Protein AF-A0A2W4X260-F1 (afdb_monomer)

Secondary structure (DSSP, 8-state):
--HHHHHHHHHT-SS-----HHHHHHHHHHHHHHHHHHHHHHHHHHHHHHHHHHHHHHHHHHHHGGG-HHHHHHHHHHHHHHHHHHHHHHHHHHHHHHTT-

Foldseek 3Di:
DDPVVVVVVCVPDPDNPPPPVVVVVVVVVVVVVVVCVVVVVVVCVVVVVVVVVVVVVVVVVVVVCVVQVVVVVVVVVVVVVVVVVVVVVVVVVVVVVVVVD

pLDDT: mean 76.61, std 10.88, range [45.03, 92.19]

Radius of gyration: 29.88 Å; Cα contacts (8 Å, |Δi|>4): 2; chains: 1; bounding box: 57×27×72 Å

Sequence (101 aa):
MDSEARLMRALGAKVAPARNPAFTLAVIRAAEQRRFKAATVLALLRTAGMAAAAAALVLPLLAWVPGNMAALEQGVVMAGAMLTLVGVARLMSQRVTVGAR

Structure (mmCIF, N/CA/C/O backbone):
data_AF-A0A2W4X260-F1
#
_entry.id   AF-A0A2W4X260-F1
#
loop_
_atom_site.group_PDB
_atom_site.id
_atom_site.type_symbol
_atom_site.label_atom_id
_atom_site.label_alt_id
_atom_site.label_comp_id
_atom_site.label_asym_id
_atom_site.label_entity_id
_atom_site.label_seq_id
_atom_site.pdbx_PDB_ins_code
_atom_site.Cartn_x
_atom_site.Cartn_y
_atom_site.Cartn_z
_atom_site.occupancy
_atom_site.B_iso_or_equiv
_atom_site.auth_seq_id
_atom_site.auth_comp_id
_atom_site.auth_asym_id
_atom_site.auth_atom_id
_atom_site.pdbx_PDB_model_num
ATOM 1 N N . MET A 1 1 ? -6.850 -3.677 40.421 1.00 47.25 1 MET A N 1
ATOM 2 C CA . MET A 1 1 ? -8.213 -3.110 40.558 1.00 47.25 1 MET A CA 1
ATOM 3 C C . MET A 1 1 ? -9.209 -4.191 40.202 1.00 47.25 1 MET A C 1
ATOM 5 O O . MET A 1 1 ? -9.323 -4.561 39.038 1.00 47.25 1 MET A O 1
ATOM 9 N N . ASP A 1 2 ? -9.864 -4.703 41.228 1.00 61.56 2 ASP A N 1
ATOM 10 C CA . ASP A 1 2 ? -10.593 -5.962 41.243 1.00 61.56 2 ASP A CA 1
ATOM 11 C C . ASP A 1 2 ? -11.845 -5.929 40.344 1.00 61.56 2 ASP A C 1
ATOM 13 O O . ASP A 1 2 ? -12.716 -5.057 40.464 1.00 61.56 2 ASP A O 1
ATOM 17 N N . SER A 1 3 ? -11.868 -6.800 39.339 1.00 71.19 3 SER A N 1
ATOM 18 C CA . SER A 1 3 ? -12.981 -6.965 38.395 1.00 71.19 3 SER A CA 1
ATOM 19 C C . SER A 1 3 ? -14.221 -7.523 39.086 1.00 71.19 3 SER A C 1
ATOM 21 O O . SER A 1 3 ? -15.339 -7.164 38.716 1.00 71.19 3 SER A O 1
ATOM 23 N N . GLU A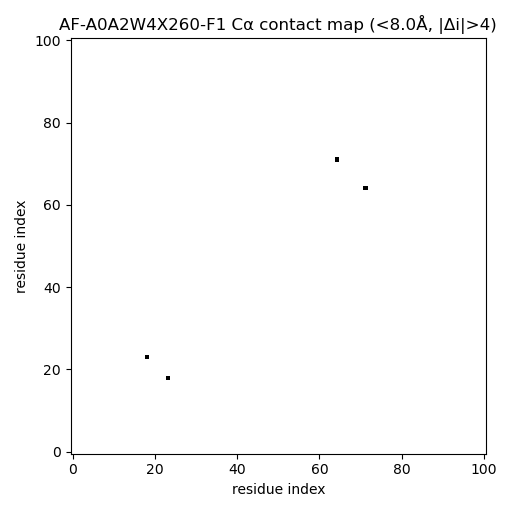 1 4 ? -14.019 -8.327 40.125 1.00 71.62 4 GLU A N 1
ATOM 24 C CA . GLU A 1 4 ? -15.076 -9.024 40.850 1.00 71.62 4 GLU A CA 1
ATOM 25 C C . GLU A 1 4 ? -15.844 -8.062 41.765 1.00 71.62 4 GLU A C 1
ATOM 27 O O . GLU A 1 4 ? -17.073 -7.983 41.715 1.00 71.62 4 GLU A O 1
ATOM 32 N N . ALA A 1 5 ? -15.122 -7.177 42.461 1.00 72.56 5 ALA A N 1
ATOM 33 C CA . ALA A 1 5 ? -15.718 -6.087 43.236 1.00 72.56 5 ALA A CA 1
ATOM 34 C C . ALA A 1 5 ? -16.545 -5.112 42.372 1.00 72.56 5 ALA A C 1
ATOM 36 O O . ALA A 1 5 ? -17.548 -4.561 42.831 1.00 72.56 5 ALA A O 1
ATOM 37 N N . ARG A 1 6 ? -16.153 -4.890 41.107 1.00 67.31 6 ARG A N 1
ATOM 38 C CA . ARG A 1 6 ? -16.921 -4.064 40.155 1.00 67.31 6 ARG A CA 1
ATOM 39 C C . ARG A 1 6 ? -18.175 -4.768 39.642 1.00 67.31 6 ARG A C 1
ATOM 41 O O . ARG A 1 6 ? -19.202 -4.107 39.501 1.00 67.31 6 ARG A O 1
ATOM 48 N N . LEU A 1 7 ? -18.103 -6.077 39.406 1.00 68.75 7 LEU A N 1
ATOM 49 C CA . LEU A 1 7 ? -19.239 -6.896 38.981 1.00 68.75 7 LEU A CA 1
ATOM 50 C C . LEU A 1 7 ? -20.325 -6.942 40.065 1.00 68.75 7 LEU A C 1
ATOM 52 O O . LEU A 1 7 ? -21.485 -6.653 39.784 1.00 68.75 7 LEU A O 1
ATOM 56 N N . MET A 1 8 ? -19.939 -7.195 41.317 1.00 67.69 8 MET A N 1
ATOM 57 C CA . MET A 1 8 ? -20.872 -7.251 42.451 1.00 67.69 8 MET A CA 1
ATOM 58 C C . MET A 1 8 ? -21.571 -5.906 42.702 1.00 67.69 8 MET A C 1
ATOM 60 O O . MET A 1 8 ? -22.762 -5.861 43.006 1.00 67.69 8 MET A O 1
ATOM 64 N N . ARG A 1 9 ? -20.864 -4.788 42.493 1.00 67.00 9 ARG A N 1
ATOM 65 C CA . ARG A 1 9 ? -21.434 -3.434 42.609 1.00 67.00 9 ARG A CA 1
ATOM 66 C C . ARG A 1 9 ? -22.404 -3.092 41.476 1.00 67.00 9 ARG A C 1
ATOM 68 O O . ARG A 1 9 ? -23.353 -2.349 41.701 1.00 67.00 9 ARG A O 1
ATOM 75 N N . ALA A 1 10 ? -22.168 -3.622 40.276 1.00 62.59 10 ALA A N 1
ATOM 76 C CA . ALA A 1 10 ? -23.056 -3.457 39.128 1.00 62.59 10 ALA A CA 1
ATOM 77 C C . ALA A 1 10 ? -24.318 -4.329 39.244 1.00 62.59 10 ALA A C 1
ATOM 79 O O . ALA A 1 10 ? -25.400 -3.876 38.882 1.00 62.59 10 ALA A O 1
ATOM 80 N N . LEU A 1 11 ? -24.191 -5.542 39.794 1.00 64.62 11 LEU A N 1
ATOM 81 C CA . LEU A 1 11 ? -25.313 -6.450 40.058 1.00 64.62 11 LEU A CA 1
ATOM 82 C C . LEU A 1 11 ? -26.203 -5.969 41.215 1.00 64.62 11 LEU A C 1
ATOM 84 O O . LEU A 1 11 ? -27.410 -6.182 41.183 1.00 64.62 11 LEU A O 1
ATOM 88 N N . GLY A 1 12 ? -25.630 -5.288 42.214 1.00 57.59 12 GLY A N 1
ATOM 89 C CA . GLY A 1 12 ? -26.372 -4.711 43.343 1.00 57.59 12 GLY A CA 1
ATOM 90 C C . GLY A 1 12 ? -27.049 -3.360 43.065 1.00 57.59 12 GLY A C 1
ATOM 91 O O . GLY A 1 12 ? -27.697 -2.805 43.954 1.00 57.59 12 GLY A O 1
ATOM 92 N N . ALA A 1 13 ? -26.898 -2.789 41.866 1.00 60.75 13 ALA A N 1
ATOM 93 C CA . ALA A 1 13 ? -27.484 -1.495 41.531 1.00 60.75 13 ALA A CA 1
ATOM 94 C C . ALA A 1 13 ? -29.004 -1.623 41.314 1.00 60.75 13 ALA A C 1
ATOM 96 O O . ALA A 1 13 ? -29.467 -2.233 40.355 1.00 60.75 13 ALA A O 1
ATOM 97 N N . LYS A 1 14 ? -29.790 -0.996 42.200 1.00 50.91 14 LYS A N 1
ATOM 98 C CA . LYS A 1 14 ? -31.269 -1.050 42.244 1.00 50.91 14 LYS A CA 1
ATOM 99 C C . LYS A 1 14 ? -31.975 -0.507 40.984 1.00 50.91 14 LYS A C 1
ATOM 101 O O . LYS A 1 14 ? -33.173 -0.702 40.821 1.00 50.91 14 LYS A O 1
ATOM 106 N N . VAL A 1 15 ? -31.253 0.189 40.107 1.00 50.81 15 VAL A N 1
ATOM 107 C CA . VAL A 1 15 ? -31.753 0.760 38.851 1.00 50.81 15 VAL A CA 1
ATOM 108 C C . VAL A 1 15 ? -30.709 0.468 37.780 1.00 50.81 15 VAL A C 1
ATOM 110 O O . VAL A 1 15 ? -29.544 0.831 37.955 1.00 50.81 15 VAL A O 1
ATOM 113 N N . ALA A 1 16 ? -31.109 -0.180 36.678 1.00 55.31 16 ALA A N 1
ATOM 114 C CA . ALA A 1 16 ? -30.254 -0.305 35.501 1.00 55.31 16 ALA A CA 1
ATOM 115 C C . ALA A 1 16 ? -29.793 1.110 35.121 1.00 55.31 16 ALA A C 1
ATOM 117 O O . ALA A 1 16 ? -30.667 1.962 34.935 1.00 55.31 16 ALA A O 1
ATOM 118 N N . PRO A 1 17 ? -28.476 1.401 35.072 1.00 57.81 17 PRO A N 1
ATOM 119 C CA . PRO A 1 17 ? -27.997 2.751 34.809 1.00 57.81 17 PRO A CA 1
ATOM 120 C C . PRO A 1 17 ? -28.700 3.236 33.549 1.00 57.81 17 PRO A C 1
ATOM 122 O O . PRO A 1 17 ? -28.612 2.578 32.509 1.00 57.81 17 PRO A O 1
ATOM 125 N N . ALA A 1 18 ? -29.496 4.305 33.696 1.00 58.41 18 ALA A N 1
ATOM 126 C CA . ALA A 1 18 ? -30.335 4.841 32.633 1.00 58.41 18 ALA A CA 1
ATOM 127 C C . ALA A 1 18 ? -29.508 4.856 31.352 1.00 58.41 18 ALA A C 1
ATOM 129 O O . ALA A 1 18 ? -28.355 5.287 31.415 1.00 58.41 18 ALA A O 1
ATOM 130 N N . ARG A 1 19 ? -30.055 4.325 30.245 1.00 58.69 19 ARG A N 1
ATOM 131 C CA . ARG A 1 19 ? -29.412 4.291 28.921 1.00 58.69 19 ARG A CA 1
ATOM 132 C C . ARG A 1 19 ? -28.928 5.699 28.593 1.00 58.69 19 ARG A C 1
ATOM 134 O O . ARG A 1 19 ? -29.667 6.486 28.019 1.00 58.69 19 ARG A O 1
ATOM 141 N N . ASN A 1 20 ? -27.721 6.032 29.025 1.00 67.00 20 ASN A N 1
ATOM 142 C CA . ASN A 1 20 ? -27.154 7.346 28.866 1.00 67.00 20 ASN A CA 1
ATOM 143 C C . ASN A 1 20 ? -26.406 7.273 27.542 1.00 67.00 20 ASN A C 1
ATOM 145 O O . ASN A 1 20 ? -25.317 6.689 27.498 1.00 67.00 20 ASN A O 1
ATOM 149 N N . PRO A 1 21 ? -26.985 7.811 26.456 1.00 72.12 21 PRO A N 1
ATOM 150 C CA . PRO A 1 21 ? -26.379 7.701 25.140 1.00 72.12 21 PRO A CA 1
ATOM 151 C C . PRO A 1 21 ? -24.985 8.334 25.124 1.00 72.12 21 PRO A C 1
ATOM 153 O O . PRO A 1 21 ? -24.117 7.846 24.409 1.00 72.12 21 PRO A O 1
ATOM 156 N N . ALA A 1 22 ? -24.716 9.343 25.964 1.00 72.19 22 ALA A N 1
ATOM 157 C CA . ALA A 1 22 ? -23.391 9.947 26.079 1.00 72.19 22 ALA A CA 1
ATOM 158 C C . ALA A 1 22 ? -22.354 8.974 26.665 1.00 72.19 22 ALA A C 1
ATOM 160 O O . ALA A 1 22 ? -21.222 8.930 26.187 1.00 72.19 22 ALA A O 1
ATOM 161 N N . PHE A 1 23 ? -22.737 8.148 27.645 1.00 73.81 23 PHE A N 1
ATOM 162 C CA . PHE A 1 23 ? -21.861 7.105 28.189 1.00 73.81 23 PHE A CA 1
ATOM 163 C C . PHE A 1 23 ? -21.606 6.003 27.156 1.00 73.81 23 PHE A C 1
ATOM 165 O O . PHE A 1 23 ? -20.459 5.616 26.935 1.00 73.81 23 PHE A O 1
ATOM 172 N N . THR A 1 24 ? -22.653 5.540 26.466 1.00 77.81 24 THR A N 1
ATOM 173 C CA . THR A 1 24 ? -22.519 4.534 25.402 1.00 77.81 24 THR A CA 1
ATOM 174 C C . THR A 1 24 ? -21.609 5.034 24.277 1.00 77.81 24 THR A C 1
ATOM 176 O O . THR A 1 24 ? -20.689 4.326 23.871 1.00 77.81 24 THR A O 1
ATOM 179 N N . LEU A 1 25 ? -21.796 6.278 23.826 1.00 81.56 25 LEU A N 1
ATOM 180 C CA . LEU A 1 25 ? -20.947 6.906 22.812 1.00 81.56 25 LEU A CA 1
ATOM 181 C C . LEU A 1 25 ? -19.502 7.082 23.292 1.00 81.56 25 LEU A C 1
ATOM 183 O O . LEU A 1 25 ? -18.577 6.868 22.511 1.00 81.56 25 LEU A O 1
ATOM 187 N N . ALA A 1 26 ? -19.285 7.430 24.562 1.00 77.56 26 ALA A N 1
ATOM 188 C CA . ALA A 1 26 ? -17.942 7.550 25.127 1.00 77.56 26 ALA A CA 1
ATOM 189 C C . ALA A 1 26 ? -17.206 6.199 25.154 1.00 77.56 26 ALA A C 1
ATOM 191 O O . ALA A 1 26 ? -16.029 6.135 24.794 1.00 77.56 26 ALA A O 1
ATOM 192 N N . VAL A 1 27 ? -17.897 5.112 25.512 1.00 81.12 27 VAL A N 1
ATOM 193 C CA . VAL A 1 27 ? -17.332 3.752 25.496 1.00 81.12 27 VAL A CA 1
ATOM 194 C C . VAL A 1 27 ? -17.012 3.303 24.068 1.00 81.12 27 VAL A C 1
ATOM 196 O O . VAL A 1 27 ? -15.924 2.774 23.829 1.00 81.12 27 VAL A O 1
ATOM 199 N N . ILE A 1 28 ? -17.910 3.558 23.111 1.00 81.25 28 ILE A N 1
ATOM 200 C CA . ILE A 1 28 ? -17.687 3.231 21.695 1.00 81.25 28 ILE A CA 1
ATOM 201 C C . ILE A 1 28 ? -16.489 4.013 21.146 1.00 81.25 28 ILE A C 1
ATOM 203 O O . ILE A 1 28 ? -15.576 3.401 20.595 1.00 81.25 28 ILE A O 1
ATOM 207 N N . ARG A 1 29 ? -16.418 5.332 21.380 1.00 80.25 29 ARG A N 1
ATOM 208 C CA . ARG A 1 29 ? -15.276 6.163 20.955 1.00 80.25 29 ARG A CA 1
ATOM 209 C C . ARG A 1 29 ? -13.959 5.685 21.561 1.00 80.25 29 ARG A C 1
ATOM 211 O O . ARG A 1 29 ? -12.947 5.631 20.866 1.00 80.25 29 ARG A O 1
ATOM 218 N N . ALA A 1 30 ? -13.957 5.306 22.838 1.00 77.88 30 ALA A N 1
ATOM 219 C CA . ALA A 1 30 ? -12.763 4.774 23.488 1.00 77.88 30 ALA A CA 1
ATOM 220 C C . ALA A 1 30 ? -12.323 3.427 22.881 1.00 77.88 30 ALA A C 1
ATOM 222 O O . ALA A 1 30 ? -11.124 3.180 22.720 1.00 77.88 30 ALA A O 1
ATOM 223 N N . ALA A 1 31 ? -13.273 2.562 22.515 1.00 79.19 31 ALA A N 1
ATOM 224 C CA . ALA A 1 31 ? -12.991 1.295 21.843 1.00 79.19 31 ALA A CA 1
ATOM 225 C C . ALA A 1 31 ? -12.487 1.499 20.401 1.00 79.19 31 ALA A C 1
ATOM 227 O O . ALA A 1 31 ? -11.520 0.851 19.989 1.00 79.19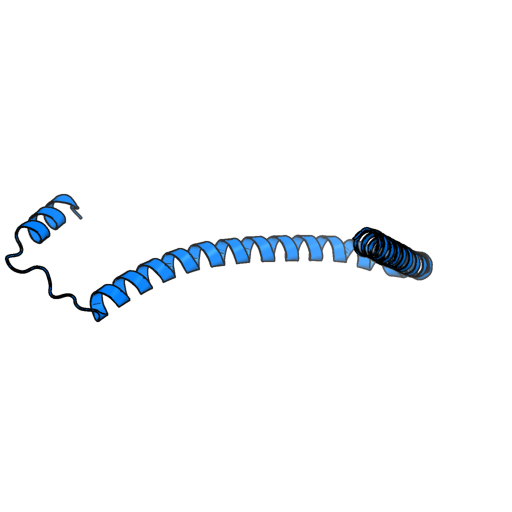 31 ALA A O 1
ATOM 228 N N . GLU A 1 32 ? -13.081 2.430 19.654 1.00 81.94 32 GLU A N 1
ATOM 229 C CA . GLU A 1 32 ? -12.657 2.792 18.298 1.00 81.94 32 GLU A CA 1
ATOM 230 C C . GLU A 1 32 ? -11.262 3.403 18.275 1.00 81.94 32 GLU A C 1
ATOM 232 O O . GLU A 1 32 ? -10.444 2.990 17.460 1.00 81.94 32 GLU A O 1
ATOM 237 N N . GLN A 1 33 ? -10.929 4.305 19.201 1.00 82.88 33 GLN A N 1
ATOM 238 C CA . GLN A 1 33 ? -9.586 4.887 19.272 1.00 82.88 33 GLN A CA 1
ATOM 239 C C . GLN A 1 33 ? -8.498 3.826 19.478 1.00 82.88 33 GLN A C 1
ATOM 241 O O . GLN A 1 33 ? -7.415 3.932 18.900 1.00 82.88 33 GLN A O 1
ATOM 246 N N . ARG A 1 34 ? -8.769 2.784 20.274 1.00 76.88 34 ARG A N 1
ATOM 247 C CA . ARG A 1 34 ? -7.824 1.671 20.470 1.00 76.88 34 ARG A CA 1
ATOM 248 C C . ARG A 1 34 ? -7.648 0.850 19.194 1.00 76.88 34 ARG A C 1
ATOM 250 O O . ARG A 1 34 ? -6.515 0.551 18.821 1.00 76.88 34 ARG A O 1
ATOM 257 N N . ARG A 1 35 ? -8.749 0.530 18.506 1.00 78.19 35 ARG A N 1
ATOM 258 C CA . ARG A 1 35 ? -8.719 -0.189 17.219 1.00 78.19 35 ARG A CA 1
ATOM 259 C C . ARG A 1 35 ? -8.021 0.625 16.132 1.00 78.19 35 ARG A C 1
ATOM 261 O O . ARG A 1 35 ? -7.178 0.089 15.420 1.00 78.19 35 ARG A O 1
ATOM 268 N N . PHE A 1 36 ? -8.316 1.920 16.058 1.00 82.44 36 PHE A N 1
ATOM 269 C CA . PHE A 1 36 ? -7.716 2.840 15.102 1.00 82.44 36 PHE A CA 1
ATOM 270 C C . PHE A 1 36 ? -6.213 2.965 15.328 1.00 82.44 36 PHE A C 1
ATOM 272 O O . PHE A 1 36 ? -5.454 2.841 14.379 1.00 82.44 36 PHE A O 1
ATOM 279 N N . LYS A 1 37 ? -5.746 3.111 16.576 1.00 85.88 37 LYS A N 1
ATOM 280 C CA . LYS A 1 37 ? -4.303 3.134 16.868 1.00 85.88 37 LYS A CA 1
ATOM 281 C C . LYS A 1 37 ? -3.590 1.875 16.370 1.00 85.88 37 LYS A C 1
ATOM 283 O O . LYS A 1 37 ? -2.564 1.995 15.712 1.00 85.88 37 LYS A O 1
ATOM 288 N N . ALA A 1 38 ? -4.138 0.689 16.636 1.00 82.94 38 ALA A N 1
ATOM 289 C CA . ALA A 1 38 ? -3.536 -0.565 16.180 1.00 82.94 38 ALA A CA 1
ATOM 290 C C . ALA A 1 38 ? -3.506 -0.676 14.643 1.00 82.94 38 ALA A C 1
ATOM 292 O O . ALA A 1 38 ? -2.471 -1.012 14.067 1.00 82.94 38 ALA A O 1
ATOM 293 N N . ALA A 1 39 ? -4.616 -0.340 13.978 1.00 81.31 39 ALA A N 1
ATOM 294 C CA . ALA A 1 39 ? -4.708 -0.360 12.519 1.00 81.31 39 ALA A CA 1
ATOM 295 C C . ALA A 1 39 ? -3.766 0.664 11.864 1.00 81.31 39 ALA A C 1
ATOM 297 O O . ALA A 1 39 ? -3.075 0.341 10.901 1.00 81.31 39 ALA A O 1
ATOM 298 N N . THR A 1 40 ? -3.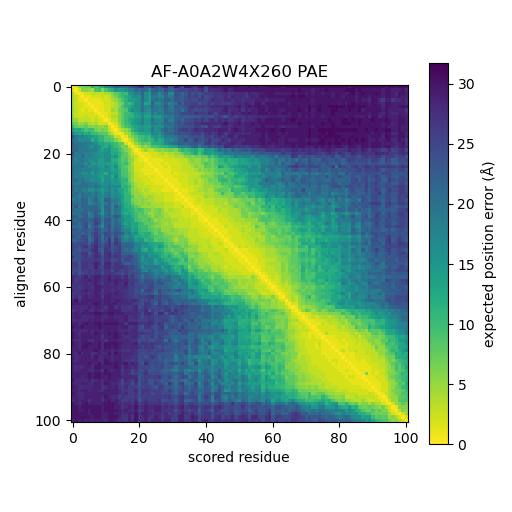685 1.872 12.422 1.00 85.12 40 THR A N 1
ATOM 299 C CA . THR A 1 40 ? -2.832 2.957 11.925 1.00 85.12 40 THR A CA 1
ATOM 300 C C . THR A 1 40 ? -1.352 2.640 12.100 1.00 85.12 40 THR A C 1
ATOM 302 O O . THR A 1 40 ? -0.579 2.889 11.182 1.00 85.12 40 THR A O 1
ATOM 305 N N . VAL A 1 41 ? -0.945 2.029 13.219 1.00 87.75 41 VAL A N 1
ATOM 306 C CA . VAL A 1 41 ? 0.445 1.580 13.417 1.00 87.75 41 VAL A CA 1
ATOM 307 C C . VAL A 1 41 ? 0.821 0.502 12.402 1.00 87.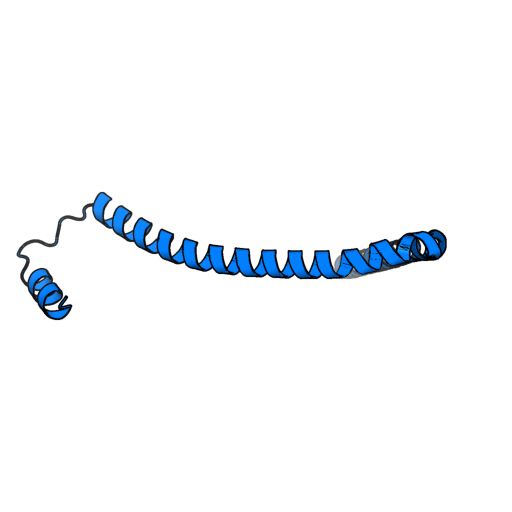75 41 VAL A C 1
ATOM 309 O O . VAL A 1 41 ? 1.880 0.587 11.786 1.00 87.75 41 VAL A O 1
ATOM 312 N N . LEU A 1 42 ? -0.051 -0.482 12.171 1.00 87.81 42 LEU A N 1
ATOM 313 C CA . LEU A 1 42 ? 0.204 -1.526 11.177 1.00 87.81 42 LEU A CA 1
ATOM 314 C C . LEU A 1 42 ? 0.274 -0.957 9.752 1.00 87.81 42 LEU A C 1
ATOM 316 O O . LEU A 1 42 ? 1.136 -1.355 8.967 1.00 87.81 42 LEU A O 1
ATOM 320 N N . ALA A 1 43 ? -0.620 -0.022 9.422 1.00 83.44 43 ALA A N 1
ATOM 321 C CA . ALA A 1 43 ? -0.622 0.661 8.136 1.00 83.44 43 ALA A CA 1
ATOM 322 C C . ALA A 1 43 ? 0.663 1.476 7.942 1.00 83.44 43 ALA A C 1
ATOM 324 O O . ALA A 1 43 ? 1.309 1.325 6.911 1.00 83.44 43 ALA A O 1
ATOM 325 N N . LEU A 1 44 ? 1.074 2.253 8.949 1.00 86.75 44 LEU A N 1
ATOM 326 C CA . LEU A 1 44 ? 2.327 3.011 8.944 1.00 86.75 44 LEU A CA 1
ATOM 327 C C . LEU A 1 44 ? 3.548 2.108 8.783 1.00 86.75 44 LEU A C 1
ATOM 329 O O . LEU A 1 44 ? 4.431 2.429 8.001 1.00 86.75 44 LEU A O 1
ATOM 333 N N . LEU A 1 45 ? 3.603 0.970 9.476 1.00 85.69 45 LEU A N 1
ATOM 334 C CA . LEU A 1 45 ? 4.716 0.026 9.336 1.00 85.69 45 LEU A CA 1
ATOM 335 C C . LEU A 1 45 ? 4.770 -0.587 7.933 1.00 85.69 45 LEU A C 1
ATOM 337 O O . LEU A 1 45 ? 5.851 -0.712 7.360 1.00 85.69 45 LEU A O 1
ATOM 341 N N . ARG A 1 46 ? 3.617 -0.933 7.347 1.00 86.19 46 ARG A N 1
ATOM 342 C CA . ARG A 1 46 ? 3.553 -1.437 5.967 1.00 86.19 46 ARG A CA 1
ATOM 343 C C . ARG A 1 46 ? 3.974 -0.384 4.952 1.00 86.19 46 ARG A C 1
ATOM 345 O O . ARG A 1 46 ? 4.771 -0.695 4.071 1.00 86.19 46 ARG A O 1
ATOM 352 N N . THR A 1 47 ? 3.460 0.838 5.063 1.00 84.62 47 THR A N 1
ATOM 353 C CA . THR A 1 47 ? 3.795 1.909 4.119 1.00 84.62 47 THR A CA 1
ATOM 354 C C . THR A 1 47 ? 5.239 2.366 4.286 1.00 84.62 47 THR A C 1
ATOM 356 O O . THR A 1 47 ? 5.917 2.556 3.282 1.00 84.62 47 THR A O 1
ATOM 359 N N . ALA A 1 48 ? 5.750 2.450 5.517 1.00 80.62 48 ALA A N 1
ATOM 360 C CA . ALA A 1 48 ? 7.158 2.739 5.785 1.00 80.62 48 ALA A CA 1
ATOM 361 C C . ALA A 1 48 ? 8.076 1.637 5.240 1.00 80.62 48 ALA A C 1
ATOM 363 O O . ALA A 1 48 ? 9.086 1.943 4.615 1.00 80.62 48 ALA A O 1
ATOM 364 N N . GLY A 1 49 ? 7.704 0.363 5.407 1.00 84.38 49 GLY A N 1
ATOM 365 C CA . GLY A 1 49 ? 8.441 -0.761 4.830 1.00 84.38 49 GLY A CA 1
ATOM 366 C C . GLY A 1 49 ? 8.479 -0.716 3.300 1.00 84.38 49 GLY A C 1
ATOM 367 O O . GLY A 1 49 ? 9.544 -0.873 2.708 1.00 84.38 49 GLY A O 1
ATOM 368 N N . MET A 1 50 ? 7.344 -0.431 2.652 1.00 84.56 50 MET A N 1
ATOM 369 C CA . MET A 1 50 ? 7.294 -0.258 1.195 1.00 84.56 50 MET A CA 1
ATOM 370 C C . MET A 1 50 ? 8.101 0.957 0.726 1.00 84.56 50 MET A C 1
ATOM 372 O O . MET A 1 50 ? 8.814 0.860 -0.268 1.00 84.56 50 MET A O 1
ATOM 376 N N . ALA A 1 51 ? 8.034 2.080 1.445 1.00 79.62 51 ALA A N 1
ATOM 377 C CA . ALA A 1 51 ? 8.800 3.280 1.122 1.00 79.62 51 ALA A CA 1
ATOM 378 C C . ALA A 1 51 ? 10.312 3.048 1.267 1.00 79.62 51 ALA A C 1
ATOM 380 O O . ALA A 1 51 ? 11.078 3.464 0.402 1.00 79.62 51 ALA A O 1
ATOM 381 N N . ALA A 1 52 ? 10.742 2.336 2.312 1.00 80.38 52 ALA A N 1
ATOM 382 C CA . ALA A 1 52 ? 12.141 1.970 2.512 1.00 80.38 52 ALA A CA 1
ATOM 383 C C . ALA A 1 52 ? 12.642 1.013 1.420 1.00 80.38 52 ALA A C 1
ATOM 385 O O . ALA A 1 52 ? 13.725 1.221 0.876 1.00 80.38 52 ALA A O 1
ATOM 386 N N . ALA A 1 53 ? 11.843 0.007 1.047 1.00 81.25 53 ALA A N 1
ATOM 387 C CA . ALA A 1 53 ? 12.174 -0.895 -0.054 1.00 81.25 53 ALA A CA 1
ATOM 388 C C . ALA A 1 53 ? 12.259 -0.150 -1.398 1.00 81.25 53 ALA A C 1
ATOM 390 O O . ALA A 1 53 ? 13.194 -0.368 -2.166 1.00 81.25 53 ALA A O 1
ATOM 391 N N . ALA A 1 54 ? 11.328 0.772 -1.661 1.00 83.12 54 ALA A N 1
ATOM 392 C CA . ALA A 1 54 ? 11.358 1.607 -2.856 1.00 83.12 54 ALA A CA 1
ATOM 393 C C . ALA A 1 54 ? 12.602 2.507 -2.879 1.00 83.12 54 ALA A C 1
ATOM 395 O O . ALA A 1 54 ? 13.310 2.536 -3.880 1.00 83.12 54 ALA A O 1
ATOM 396 N N . ALA A 1 55 ? 12.925 3.178 -1.771 1.00 81.44 55 ALA A N 1
ATOM 397 C CA . ALA A 1 55 ? 14.123 4.009 -1.670 1.00 81.44 55 ALA A CA 1
ATOM 398 C C . ALA A 1 55 ? 15.409 3.192 -1.892 1.00 81.44 55 ALA A C 1
ATOM 400 O O . ALA A 1 55 ? 16.286 3.618 -2.644 1.00 81.44 55 ALA A O 1
ATOM 401 N N . ALA A 1 56 ? 15.491 1.990 -1.314 1.00 80.06 56 ALA A N 1
ATOM 402 C CA . ALA A 1 56 ? 16.626 1.088 -1.490 1.00 80.06 56 ALA A CA 1
ATOM 403 C C . ALA A 1 56 ? 16.796 0.603 -2.940 1.00 80.06 56 ALA A C 1
ATOM 405 O O . ALA A 1 56 ? 17.923 0.379 -3.366 1.00 80.06 56 ALA A O 1
ATOM 406 N N . LEU A 1 57 ? 15.706 0.468 -3.703 1.00 79.50 57 LEU A N 1
ATOM 407 C CA . LEU A 1 57 ? 15.745 0.109 -5.127 1.00 79.50 57 LEU A CA 1
ATOM 408 C C . LEU A 1 57 ? 16.030 1.309 -6.040 1.00 79.50 57 LEU A C 1
ATOM 410 O O . LEU A 1 57 ? 16.627 1.148 -7.102 1.00 79.50 57 LEU A O 1
ATOM 414 N N . VAL A 1 58 ? 15.639 2.514 -5.629 1.00 82.25 58 VAL A N 1
ATOM 415 C CA . VAL A 1 58 ? 15.844 3.747 -6.402 1.00 82.25 58 VAL A CA 1
ATOM 416 C C . VAL A 1 58 ? 17.321 4.156 -6.441 1.00 82.25 58 VAL A C 1
ATOM 418 O O . VAL A 1 58 ? 17.793 4.596 -7.486 1.00 82.25 58 VAL A O 1
ATOM 421 N N . LEU A 1 59 ? 18.073 3.958 -5.353 1.00 75.38 59 LEU A N 1
ATOM 422 C CA . LEU A 1 59 ? 19.518 4.233 -5.293 1.00 75.38 59 LEU A CA 1
ATOM 423 C C . LEU A 1 59 ? 20.351 3.497 -6.368 1.00 75.38 59 LEU A C 1
ATOM 425 O O . LEU A 1 59 ? 21.066 4.170 -7.114 1.00 75.38 59 LEU A O 1
ATOM 429 N N . PRO A 1 60 ? 20.281 2.158 -6.504 1.00 76.50 60 PRO A N 1
ATOM 430 C CA . PRO A 1 60 ? 21.016 1.444 -7.545 1.00 76.50 60 PRO A CA 1
ATOM 431 C C . PRO A 1 60 ? 20.488 1.766 -8.946 1.00 76.50 60 PRO A C 1
ATOM 433 O O . PRO A 1 60 ? 21.280 1.817 -9.885 1.00 76.50 60 PRO A O 1
ATOM 436 N N . LEU A 1 61 ? 19.187 2.051 -9.098 1.00 73.94 61 LEU A N 1
ATOM 437 C CA . LEU A 1 61 ? 18.640 2.500 -10.379 1.00 73.94 61 LEU A CA 1
ATOM 438 C C . LEU A 1 61 ? 19.254 3.837 -10.812 1.00 73.94 61 LEU A C 1
ATOM 440 O O . LEU A 1 61 ? 19.733 3.948 -11.935 1.00 73.94 61 LEU A O 1
ATOM 444 N N . LEU A 1 62 ? 19.299 4.834 -9.925 1.00 75.94 62 LEU A N 1
ATOM 445 C CA . LEU A 1 62 ? 19.880 6.152 -10.212 1.00 75.94 62 LEU A CA 1
ATOM 446 C C . LEU A 1 62 ? 21.366 6.072 -10.579 1.00 75.94 62 LEU A C 1
ATOM 448 O O . LEU A 1 62 ? 21.815 6.816 -11.448 1.00 75.94 62 LEU A O 1
ATOM 452 N N . ALA A 1 63 ? 22.113 5.156 -9.959 1.00 75.56 63 ALA A N 1
ATOM 453 C CA . ALA A 1 63 ? 23.515 4.913 -10.296 1.00 75.56 63 ALA A CA 1
ATOM 454 C C . ALA A 1 63 ? 23.700 4.227 -11.667 1.00 75.56 63 ALA A C 1
ATOM 456 O O . ALA A 1 63 ? 24.718 4.431 -12.324 1.00 75.56 63 ALA A O 1
ATOM 457 N N . TRP A 1 64 ? 22.727 3.429 -12.114 1.00 77.00 64 TRP A N 1
ATOM 458 C CA . TRP A 1 64 ? 22.793 2.649 -13.357 1.00 77.00 64 TRP A CA 1
ATOM 459 C C . TRP A 1 64 ? 22.280 3.401 -14.600 1.00 77.00 64 TRP A C 1
ATOM 461 O O . TRP A 1 64 ? 22.774 3.200 -15.714 1.00 77.00 64 TRP A O 1
ATOM 471 N N . VAL A 1 65 ? 21.309 4.295 -14.404 1.00 76.19 65 VAL A N 1
ATOM 472 C CA . VAL A 1 65 ? 20.611 5.083 -15.434 1.00 76.19 65 VAL A CA 1
ATOM 473 C C . VAL A 1 65 ? 21.524 5.891 -16.383 1.00 76.19 65 VAL A C 1
ATOM 475 O O . VAL A 1 65 ? 21.306 5.802 -17.593 1.00 76.19 65 VAL A O 1
ATOM 478 N N . PRO A 1 66 ? 22.558 6.636 -15.937 1.00 73.12 66 PRO A N 1
ATOM 479 C CA . PRO A 1 66 ? 23.325 7.500 -16.843 1.00 73.12 66 PRO A CA 1
ATOM 480 C C . PRO A 1 66 ? 24.140 6.743 -17.908 1.00 73.12 66 PRO A C 1
ATOM 482 O O . PRO A 1 66 ? 24.487 7.335 -18.925 1.00 73.12 66 PRO A O 1
ATOM 485 N N . GLY A 1 67 ? 24.413 5.446 -17.719 1.00 78.81 67 GLY A N 1
ATOM 486 C CA . GLY A 1 67 ? 25.138 4.617 -18.693 1.00 78.81 67 GLY A CA 1
ATOM 487 C C . GLY A 1 67 ? 24.254 3.799 -19.641 1.00 78.81 67 GLY A C 1
ATOM 488 O O . GLY A 1 67 ? 24.767 3.236 -20.602 1.00 78.81 67 GLY A O 1
ATOM 489 N N . ASN A 1 68 ? 22.945 3.708 -19.382 1.00 78.31 68 ASN A N 1
ATOM 490 C CA . ASN A 1 68 ? 22.059 2.734 -20.036 1.00 78.31 68 ASN A CA 1
ATOM 491 C C . ASN A 1 68 ? 20.721 3.334 -20.501 1.00 78.31 68 ASN A C 1
ATOM 493 O O . ASN A 1 68 ? 19.732 2.613 -20.630 1.00 78.31 68 ASN A O 1
ATOM 497 N N . MET A 1 69 ? 20.679 4.639 -20.789 1.00 73.50 69 MET A N 1
ATOM 498 C CA . MET A 1 69 ? 19.459 5.329 -21.245 1.00 73.50 69 MET A CA 1
ATOM 499 C C . MET A 1 69 ? 18.790 4.641 -22.442 1.00 73.50 69 MET A C 1
ATOM 501 O O . MET A 1 69 ? 17.578 4.449 -22.432 1.00 73.50 69 MET A O 1
ATOM 505 N N . ALA A 1 70 ? 19.574 4.160 -23.411 1.00 76.94 70 ALA A N 1
ATOM 506 C CA . ALA A 1 70 ? 19.051 3.419 -24.561 1.00 76.94 70 ALA A CA 1
ATOM 507 C C . ALA A 1 70 ? 18.358 2.098 -24.164 1.00 76.94 70 ALA A C 1
ATOM 509 O O . ALA A 1 70 ? 17.319 1.746 -24.721 1.00 76.94 70 ALA A O 1
ATOM 510 N N . ALA A 1 71 ? 18.890 1.374 -23.172 1.00 78.19 71 ALA A N 1
ATOM 511 C CA . ALA A 1 71 ? 18.264 0.153 -22.662 1.00 78.19 71 ALA A CA 1
ATOM 512 C C . ALA A 1 71 ? 16.996 0.460 -21.848 1.00 78.19 71 ALA A C 1
ATOM 514 O O . ALA A 1 71 ? 16.053 -0.331 -21.841 1.00 78.19 71 ALA A O 1
ATOM 515 N N . LEU A 1 72 ? 16.953 1.618 -21.187 1.00 77.94 72 LEU A N 1
ATOM 516 C CA . LEU A 1 72 ? 15.798 2.075 -20.421 1.00 77.94 72 LEU A CA 1
ATOM 517 C C . LEU A 1 72 ? 14.641 2.479 -21.346 1.00 77.94 72 LEU A C 1
ATOM 519 O O . LEU A 1 72 ? 13.510 2.057 -21.118 1.00 77.94 72 LEU A O 1
ATOM 523 N N . GLU A 1 73 ? 14.924 3.199 -22.432 1.00 80.81 73 GLU A N 1
ATOM 524 C CA . GLU A 1 73 ? 13.940 3.520 -23.475 1.00 80.81 73 GLU A CA 1
ATOM 525 C C . GLU A 1 73 ? 13.357 2.254 -24.114 1.00 80.81 73 GLU A C 1
ATOM 527 O O . GLU A 1 73 ? 12.137 2.082 -24.160 1.00 80.81 73 GLU A O 1
ATOM 532 N N . GLN A 1 74 ? 14.217 1.322 -24.536 1.00 80.81 74 GLN A N 1
ATOM 533 C CA . GLN A 1 74 ? 13.777 0.044 -25.102 1.00 80.81 74 GLN A CA 1
ATOM 534 C C . GLN A 1 74 ? 12.966 -0.780 -24.094 1.00 80.81 74 GLN A C 1
ATOM 536 O O . GLN A 1 74 ? 11.934 -1.353 -24.449 1.00 80.81 74 GLN A O 1
ATOM 541 N N . GLY A 1 75 ? 13.389 -0.803 -22.828 1.00 82.06 75 GLY A N 1
ATOM 542 C CA . GLY A 1 75 ? 12.682 -1.491 -21.752 1.00 82.06 75 GLY A CA 1
ATOM 543 C C . GLY A 1 75 ? 11.282 -0.925 -21.506 1.00 82.06 75 GLY A C 1
ATOM 544 O O . GLY A 1 75 ? 10.323 -1.691 -21.397 1.00 82.06 75 GLY A O 1
ATOM 545 N N . VAL A 1 76 ? 11.137 0.404 -21.478 1.00 85.81 76 VAL A N 1
ATOM 546 C CA . VAL A 1 76 ? 9.836 1.074 -21.301 1.00 85.81 76 VAL A CA 1
ATOM 547 C C . VAL A 1 76 ? 8.909 0.793 -22.483 1.00 85.81 76 VAL A C 1
ATOM 549 O O . VAL A 1 76 ? 7.740 0.461 -22.275 1.00 85.81 76 VAL A O 1
ATOM 552 N N . VAL A 1 77 ? 9.422 0.860 -23.714 1.00 86.94 77 VAL A N 1
ATOM 553 C CA . VAL A 1 77 ? 8.638 0.547 -24.919 1.00 86.94 77 VAL A CA 1
ATOM 554 C C . VAL A 1 77 ? 8.170 -0.910 -24.906 1.00 86.94 77 VAL A C 1
ATOM 556 O O . VAL A 1 77 ? 6.993 -1.174 -25.153 1.00 86.94 77 VAL A O 1
ATOM 559 N N . MET A 1 78 ? 9.045 -1.856 -24.552 1.00 85.50 78 MET A N 1
ATOM 560 C CA . MET A 1 78 ? 8.692 -3.278 -24.462 1.00 85.50 78 MET A CA 1
ATOM 561 C C . MET A 1 78 ? 7.674 -3.566 -23.355 1.00 85.50 78 MET A C 1
ATOM 563 O O . MET A 1 78 ? 6.724 -4.318 -23.578 1.00 85.50 78 MET A O 1
ATOM 567 N N . ALA A 1 79 ? 7.817 -2.942 -22.184 1.00 86.56 79 ALA A N 1
ATOM 568 C CA . ALA A 1 79 ? 6.841 -3.067 -21.102 1.00 86.56 79 ALA A CA 1
ATOM 569 C C . ALA A 1 79 ? 5.470 -2.506 -21.517 1.00 86.56 79 ALA A C 1
ATOM 571 O O . ALA A 1 79 ? 4.438 -3.138 -21.277 1.00 86.56 79 ALA A O 1
ATOM 572 N N . GLY A 1 80 ? 5.458 -1.357 -22.200 1.00 86.94 80 GLY A N 1
ATOM 573 C CA . GLY A 1 80 ? 4.251 -0.784 -22.791 1.00 86.94 80 GLY A CA 1
ATOM 574 C C . GLY A 1 80 ? 3.606 -1.726 -23.809 1.00 86.94 80 GLY A C 1
ATOM 575 O O . GLY A 1 80 ? 2.405 -1.978 -23.731 1.00 86.94 80 GLY A O 1
ATOM 576 N N . ALA A 1 81 ? 4.401 -2.312 -24.705 1.00 88.19 81 ALA A N 1
ATOM 577 C CA . ALA A 1 81 ? 3.932 -3.274 -25.701 1.00 88.19 81 ALA A CA 1
ATOM 578 C C . ALA A 1 81 ? 3.349 -4.551 -25.067 1.00 88.19 81 ALA A C 1
ATOM 580 O O . ALA A 1 81 ? 2.329 -5.070 -25.518 1.00 88.19 81 ALA A O 1
ATOM 581 N N . MET A 1 82 ? 3.949 -5.051 -23.987 1.00 88.75 82 MET A N 1
ATOM 582 C CA . MET A 1 82 ? 3.403 -6.191 -23.245 1.00 88.75 82 MET A CA 1
ATOM 583 C C . MET A 1 82 ? 2.054 -5.855 -22.602 1.00 88.75 82 MET A C 1
ATOM 585 O O . MET A 1 82 ? 1.112 -6.643 -22.694 1.00 88.75 82 MET A O 1
ATOM 589 N N . LEU A 1 83 ? 1.929 -4.680 -21.982 1.00 90.25 83 LEU A N 1
ATOM 590 C CA . LEU A 1 83 ? 0.675 -4.253 -21.358 1.00 90.25 83 LEU A CA 1
ATOM 591 C C . LEU A 1 83 ? -0.439 -4.039 -22.386 1.00 90.25 83 LEU A C 1
ATOM 593 O O . LEU A 1 83 ? -1.582 -4.426 -22.129 1.00 90.25 83 LEU A O 1
ATOM 597 N N . THR A 1 84 ? -0.128 -3.477 -23.556 1.00 92.19 84 THR A N 1
ATOM 598 C CA . THR A 1 84 ? -1.114 -3.327 -24.634 1.00 92.19 84 THR A CA 1
ATOM 599 C C . THR A 1 84 ? -1.544 -4.681 -25.186 1.00 92.19 84 THR A C 1
ATOM 601 O O . THR A 1 84 ? -2.744 -4.896 -25.351 1.00 92.19 84 THR A O 1
ATOM 604 N N . LEU A 1 85 ? -0.621 -5.630 -25.379 1.00 91.94 85 LEU A N 1
ATOM 605 C CA . LEU A 1 85 ? -0.952 -7.000 -25.788 1.00 91.94 85 LEU A CA 1
ATOM 606 C C . LEU A 1 85 ? -1.879 -7.691 -24.784 1.00 91.94 85 LEU A C 1
ATOM 608 O O . LEU A 1 85 ? -2.898 -8.257 -25.178 1.00 91.94 85 LEU A O 1
ATOM 612 N N . VAL A 1 86 ? -1.577 -7.601 -23.487 1.00 92.06 86 VAL A N 1
ATOM 613 C CA . VAL A 1 86 ? -2.440 -8.152 -22.429 1.00 92.06 86 VAL A CA 1
ATOM 614 C C . VAL A 1 86 ? -3.810 -7.466 -22.427 1.00 92.06 86 VAL A C 1
ATOM 616 O O . VAL A 1 86 ? -4.836 -8.135 -22.285 1.00 92.06 86 VAL A O 1
ATOM 619 N N . GLY A 1 87 ? -3.854 -6.148 -22.629 1.00 91.06 87 GLY A N 1
ATOM 620 C CA . GLY A 1 87 ? -5.100 -5.389 -22.754 1.00 91.06 87 GLY A CA 1
ATOM 621 C C . GLY A 1 87 ? -5.959 -5.844 -23.938 1.00 91.06 87 GLY A C 1
ATOM 622 O O . GLY A 1 87 ? -7.156 -6.090 -23.774 1.00 91.06 87 GLY A O 1
ATOM 623 N N . VAL A 1 88 ? -5.349 -6.025 -25.111 1.00 90.44 88 VAL A N 1
ATOM 624 C CA . VAL A 1 88 ? -6.026 -6.504 -26.327 1.00 90.44 88 VAL A CA 1
ATOM 625 C C . VAL A 1 88 ? -6.500 -7.946 -26.159 1.00 90.44 88 VAL A C 1
ATOM 627 O O . VAL A 1 88 ? -7.655 -8.243 -26.465 1.00 90.44 88 VAL A O 1
ATOM 630 N N . ALA A 1 89 ? -5.666 -8.826 -25.604 1.00 89.44 89 ALA A N 1
ATOM 631 C CA . ALA A 1 89 ? -6.045 -10.206 -25.311 1.00 89.44 89 ALA A CA 1
ATOM 632 C C . ALA A 1 89 ? -7.252 -10.264 -24.363 1.00 89.44 89 ALA A C 1
ATOM 634 O O . ALA A 1 89 ? -8.196 -11.023 -24.587 1.00 89.44 89 ALA A O 1
ATOM 635 N N . ARG A 1 90 ? -7.280 -9.405 -23.338 1.00 89.50 90 ARG A N 1
ATOM 636 C CA . ARG A 1 90 ? -8.414 -9.312 -22.411 1.00 89.50 90 ARG A CA 1
ATOM 637 C C . ARG A 1 90 ? -9.686 -8.811 -23.099 1.00 89.50 90 ARG A C 1
ATOM 639 O O . ARG A 1 90 ? -10.757 -9.357 -22.839 1.00 89.50 90 ARG A O 1
ATOM 646 N N . LEU A 1 91 ? -9.579 -7.817 -23.981 1.00 87.25 91 LEU A N 1
ATOM 647 C CA . LEU A 1 91 ? -10.707 -7.315 -24.776 1.00 87.25 91 LEU A CA 1
ATOM 648 C C . LEU A 1 91 ? -11.268 -8.389 -25.715 1.00 87.25 91 LEU A C 1
ATOM 650 O O . LEU A 1 91 ? -12.486 -8.530 -25.816 1.00 87.25 91 LEU A O 1
ATOM 654 N N . MET A 1 92 ? -10.407 -9.176 -26.364 1.00 85.88 92 MET A N 1
ATOM 655 C CA . MET A 1 92 ? -10.840 -10.286 -27.217 1.00 85.88 92 MET A CA 1
ATOM 656 C C . MET A 1 92 ? -11.551 -11.379 -26.414 1.00 85.88 92 MET A C 1
ATOM 658 O O . MET A 1 92 ? -12.645 -11.794 -26.795 1.00 85.88 92 MET A O 1
ATOM 662 N N . SER A 1 93 ? -11.013 -11.774 -25.258 1.00 84.4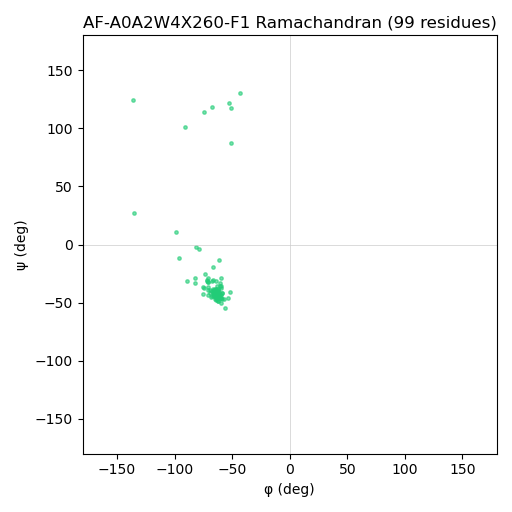4 93 SER A N 1
ATOM 663 C CA . SER A 1 93 ? -11.665 -12.753 -24.377 1.00 84.44 93 SER A CA 1
ATOM 664 C C . SER A 1 93 ? -13.044 -12.291 -23.894 1.00 84.44 93 SER A C 1
ATOM 666 O O . SER A 1 93 ? -13.959 -13.102 -23.786 1.00 84.44 93 SER A O 1
ATOM 668 N N . GLN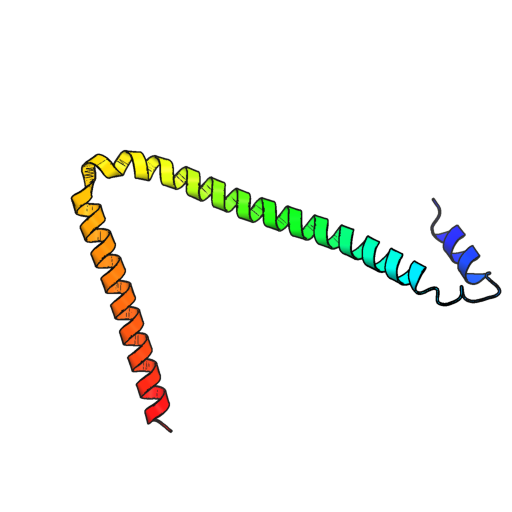 A 1 94 ? -13.229 -10.990 -23.650 1.00 81.81 94 GLN A N 1
ATOM 669 C CA . GLN A 1 94 ? -14.535 -10.424 -23.291 1.00 81.81 94 GLN A CA 1
ATOM 670 C C . GLN A 1 94 ? -15.522 -10.387 -24.467 1.00 81.81 94 GLN A C 1
ATOM 672 O O . GLN A 1 94 ? -16.726 -10.509 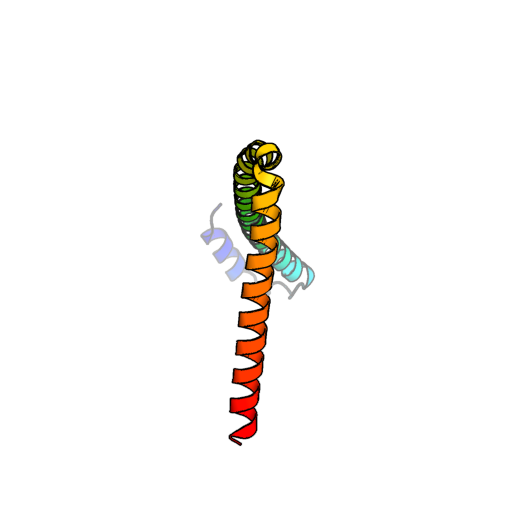-24.264 1.00 81.81 94 GLN A O 1
ATOM 677 N N . ARG A 1 95 ? -15.041 -10.230 -25.706 1.00 73.00 95 ARG A N 1
ATOM 678 C CA . ARG A 1 95 ? -15.890 -10.262 -26.911 1.00 73.00 95 ARG A CA 1
ATOM 679 C C . ARG A 1 95 ? -16.399 -11.677 -27.199 1.00 73.00 95 ARG A C 1
ATOM 681 O O . ARG A 1 95 ? -17.565 -11.836 -27.545 1.00 73.00 95 ARG A O 1
ATOM 688 N N . VAL A 1 96 ? -15.553 -12.690 -27.004 1.00 70.56 96 VAL A N 1
ATOM 689 C CA . VAL A 1 96 ? -15.915 -14.106 -27.200 1.00 70.56 96 VAL A CA 1
ATOM 690 C C . VAL A 1 96 ? -16.966 -14.567 -26.186 1.00 70.56 96 VAL A C 1
ATOM 692 O O . VAL A 1 96 ? -17.895 -15.279 -26.553 1.00 70.56 96 VAL A O 1
ATOM 695 N N . THR A 1 97 ? -16.884 -14.128 -24.928 1.00 60.50 97 THR A N 1
ATOM 696 C CA . THR A 1 97 ? -17.874 -14.502 -23.901 1.00 60.50 97 THR A CA 1
ATOM 697 C C . THR A 1 97 ? -19.225 -13.807 -24.063 1.00 60.50 97 THR A C 1
ATOM 699 O O . THR A 1 97 ? -20.236 -14.353 -23.628 1.00 60.50 97 THR A O 1
ATOM 702 N N . VAL A 1 98 ? -19.268 -12.628 -24.692 1.00 58.78 98 VAL A N 1
ATOM 703 C CA . VAL A 1 98 ? -20.519 -11.902 -24.976 1.00 58.78 98 VAL A CA 1
ATOM 704 C C . VAL A 1 98 ? -21.207 -12.418 -26.245 1.00 58.78 98 VAL A C 1
ATOM 706 O O . VAL A 1 98 ? -22.429 -12.452 -26.276 1.00 58.78 98 VAL A O 1
ATOM 709 N N . GLY A 1 99 ? -20.457 -12.865 -27.260 1.00 55.34 99 GLY A N 1
ATOM 710 C CA . GLY A 1 99 ? -21.021 -13.442 -28.492 1.00 55.34 99 GLY A CA 1
ATOM 711 C C . GLY A 1 99 ? -21.493 -14.900 -28.385 1.00 55.34 99 GLY A C 1
ATOM 712 O O . GLY A 1 99 ? -22.021 -15.433 -29.354 1.00 55.34 99 GLY A O 1
ATOM 713 N N . ALA A 1 100 ? -21.284 -15.551 -27.236 1.00 57.16 100 ALA A N 1
ATOM 714 C CA . ALA A 1 100 ? -21.702 -16.930 -26.960 1.00 57.16 100 ALA A CA 1
ATOM 715 C C . ALA A 1 100 ? -23.019 -17.028 -26.153 1.00 57.16 100 ALA A C 1
ATOM 717 O O . ALA A 1 100 ? -23.354 -18.105 -25.658 1.00 57.16 100 ALA A O 1
ATOM 718 N N . ARG A 1 101 ? -23.737 -15.911 -25.986 1.00 45.03 101 ARG A N 1
ATOM 719 C CA . ARG A 1 101 ? -25.115 -15.841 -25.474 1.00 45.03 101 ARG A CA 1
ATOM 720 C C . ARG A 1 101 ? -26.043 -15.381 -26.586 1.00 45.03 101 ARG A C 1
ATOM 722 O O . ARG A 1 101 ? -27.201 -15.844 -26.568 1.00 45.03 101 ARG A O 1
#

Solvent-accessible surface area (backbone atoms only — not comparable to full-atom values): 5819 Å² total; pe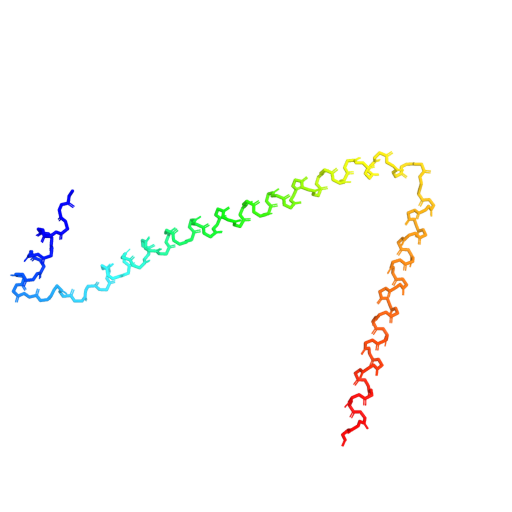r-residue (Å²): 134,66,67,63,68,51,49,56,55,62,72,66,46,94,58,78,78,70,89,47,64,68,58,55,49,51,52,51,51,56,52,47,53,55,5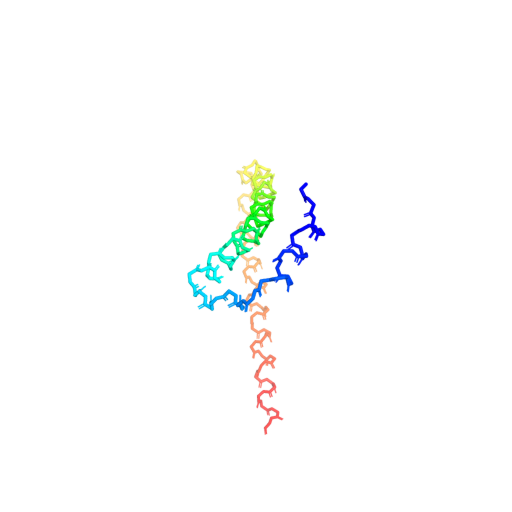3,47,50,56,53,48,50,52,49,49,53,53,51,50,50,51,51,51,54,49,51,64,54,46,54,61,47,63,72,49,43,87,83,36,54,71,59,50,52,52,48,52,52,50,54,50,51,52,52,51,50,53,50,50,53,51,53,50,55,54,51,56,66,60,74,73,112

Mean predicted aligned error: 16.98 Å